Protein AF-A0A1U7NQH5-F1 (afdb_monomer)

Solvent-accessible surface area (backbone atoms only — not comparable to full-atom values): 7167 Å² total; per-residue (Å²): 118,78,81,66,58,60,50,49,54,35,53,52,51,33,54,52,38,54,51,53,28,50,52,29,50,50,56,55,71,69,67,76,78,89,78,48,76,70,53,50,53,52,44,52,51,26,52,48,46,38,56,50,33,49,54,51,40,54,52,26,49,52,49,32,29,49,50,25,26,50,52,11,46,73,68,46,35,68,68,32,42,55,48,20,54,49,49,50,53,48,54,47,49,48,31,23,52,50,18,31,74,74,70,74,40,56,46,83,59,32,44,59,64,75,71,34,63,64,59,55,53,51,51,50,53,51,50,52,53,36,52,54,55,21,74,76,96

pLDDT: mean 87.83, std 8.32, range [48.56, 97.19]

Radius of gyration: 17.85 Å; Cα contacts (8 Å, |Δi|>4): 120; chains: 1; bounding box: 44×30×54 Å

Foldseek 3Di:
DVVLCVLVVLVVVLVVLLVQLLVLVVLLVPDDDDQDPVNVVSVVVSVVSNVVSLVSNLVSLVVSLLSLLVVLLVVLHCVSNVVSVVSSVVSLCCQQVSCCVRPVHRCSNSVSVVVPPVSVVSSVVSSVVSVVSSPVD

Nearest PDB structures (foldseek):
  6x8n-assembly2_B  TM=3.378E-01  e=3.256E+00  synthetic construct
  8tn1-assembly1_B  TM=2.899E-01  e=3.420E+00  synthetic construct
  7jh6-assembly4_D  TM=3.521E-01  e=6.173E+00  synthetic construct

Sequence (137 aa):
MKKKWIVIIPISLYVACLVCINSAFKTLFTMQGEISPEQFEQIQNAQQIMSIGKTVSLFLVLISFSLFGYFGLKEGRMKWLNAGIGTVVIEILVAMLFSKISTGAWLVYAEQFQFSRWFWIILFILWLGFFIGIKRK

Organism: NCBI:txid1862672

Secondary structure (DSSP, 8-state):
-GGGGGGHHHHHHHHHHHHHHHHHHHHHHH--SS--HHHHHHHHHHHHHHHHHHHHHHHHHHHHHHHHHHHHHHHT-HHHHHHHHHHHHHHHHHHHHHHHHHHS-SSTTTHHHHH-HHHHHHHHHHHHHHHHHHHT-

Structure (mmCIF, N/CA/C/O backbone):
data_AF-A0A1U7NQH5-F1
#
_entry.id   AF-A0A1U7NQH5-F1
#
loop_
_atom_site.group_PDB
_atom_site.id
_atom_site.type_symbol
_atom_site.label_atom_id
_atom_site.label_alt_id
_atom_site.label_comp_id
_atom_site.label_asym_id
_atom_site.label_entity_id
_atom_site.label_seq_id
_atom_site.pdbx_PDB_ins_code
_atom_site.Cartn_x
_atom_site.Cartn_y
_atom_site.Cartn_z
_atom_site.occupancy
_atom_site.B_iso_or_equiv
_atom_site.auth_seq_id
_atom_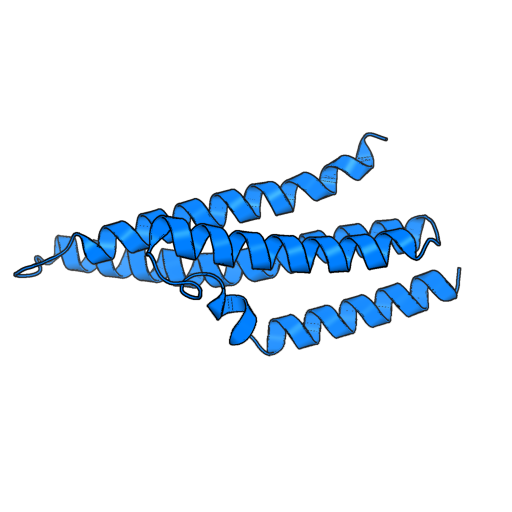site.auth_comp_id
_atom_site.auth_asym_id
_atom_site.auth_atom_id
_atom_site.pdbx_PDB_model_num
ATOM 1 N N . MET A 1 1 ? -14.465 18.604 11.265 1.00 48.56 1 MET A N 1
ATOM 2 C CA . MET A 1 1 ? -14.331 17.901 9.964 1.00 48.56 1 MET A CA 1
ATOM 3 C C . MET A 1 1 ? -12.940 18.023 9.330 1.00 48.56 1 MET A C 1
ATOM 5 O O . MET A 1 1 ? -12.453 17.015 8.843 1.00 48.56 1 MET A O 1
ATOM 9 N N . LYS A 1 2 ? -12.256 19.181 9.392 1.00 56.06 2 LYS A N 1
ATOM 10 C CA . LYS A 1 2 ? -10.951 19.420 8.725 1.00 56.06 2 LYS A CA 1
ATOM 11 C C . LYS A 1 2 ? -9.841 18.387 9.020 1.00 56.06 2 LYS A C 1
ATOM 13 O O . LYS A 1 2 ? -9.144 17.983 8.105 1.00 56.06 2 LYS A O 1
ATOM 18 N N . LYS A 1 3 ? -9.723 17.878 10.257 1.00 65.00 3 LYS A N 1
ATOM 19 C CA . LYS A 1 3 ? -8.653 16.926 10.639 1.00 65.00 3 LYS A CA 1
ATOM 20 C C . LYS A 1 3 ? -8.751 15.539 9.979 1.00 65.00 3 LYS A C 1
ATOM 22 O O . LYS A 1 3 ? -7.748 14.848 9.928 1.00 65.00 3 LYS A O 1
ATOM 27 N N . LYS A 1 4 ? -9.927 15.126 9.486 1.00 68.94 4 LYS A N 1
ATOM 28 C CA . LYS A 1 4 ? -10.132 13.784 8.903 1.00 68.94 4 LYS A CA 1
ATOM 29 C C . LYS A 1 4 ? -9.663 13.675 7.454 1.00 68.94 4 LYS A C 1
ATOM 31 O O . LYS A 1 4 ? -9.382 12.577 7.007 1.00 68.94 4 LYS A O 1
ATOM 36 N N . TRP A 1 5 ? -9.517 14.803 6.759 1.00 77.62 5 TRP A N 1
ATOM 37 C CA . TRP A 1 5 ? -9.001 14.857 5.387 1.00 77.62 5 TRP A CA 1
ATOM 38 C C . TRP A 1 5 ? -7.515 14.496 5.294 1.00 77.62 5 TRP A C 1
ATOM 40 O O . TRP A 1 5 ? -7.025 14.211 4.210 1.00 77.62 5 TRP A O 1
ATOM 50 N N . ILE A 1 6 ? -6.805 14.438 6.427 1.00 84.88 6 ILE A N 1
ATOM 51 C CA . ILE A 1 6 ? -5.392 14.052 6.465 1.00 84.88 6 ILE A CA 1
ATOM 52 C C . ILE A 1 6 ? -5.148 12.636 5.920 1.00 84.88 6 ILE A C 1
ATOM 54 O O . ILE A 1 6 ? -4.066 12.375 5.411 1.00 84.88 6 ILE A O 1
ATOM 58 N N . VAL A 1 7 ? -6.156 11.749 5.957 1.00 81.75 7 VAL A N 1
ATOM 59 C CA . VAL A 1 7 ? -6.063 10.391 5.384 1.00 81.75 7 VAL A CA 1
ATOM 60 C C . VAL A 1 7 ? -5.919 10.389 3.865 1.00 81.75 7 VAL A C 1
ATOM 62 O O . VAL A 1 7 ? -5.444 9.410 3.310 1.00 81.75 7 VAL A O 1
ATOM 65 N N . ILE A 1 8 ? -6.301 11.472 3.184 1.00 86.50 8 ILE 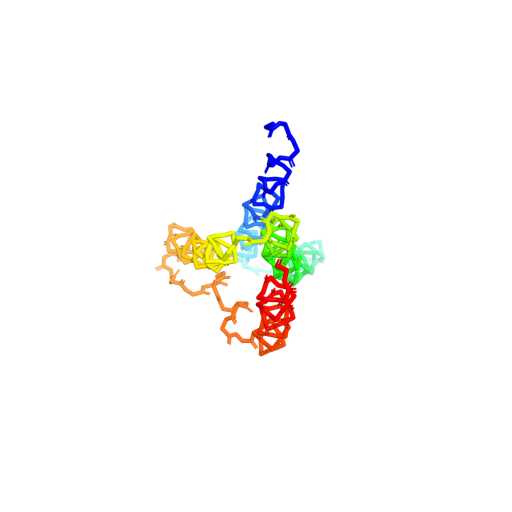A N 1
ATOM 66 C CA . ILE A 1 8 ? -6.194 11.567 1.723 1.00 86.50 8 ILE A CA 1
ATOM 67 C C . ILE A 1 8 ? -4.747 11.800 1.295 1.00 86.50 8 ILE A C 1
ATOM 69 O O . ILE A 1 8 ? -4.362 11.376 0.215 1.00 86.50 8 ILE A O 1
ATOM 73 N N . ILE A 1 9 ? -3.924 12.422 2.141 1.00 89.69 9 ILE A N 1
ATOM 74 C CA . ILE A 1 9 ? -2.523 12.716 1.822 1.00 89.69 9 ILE A CA 1
ATOM 75 C C . ILE A 1 9 ? -1.734 11.439 1.484 1.00 89.69 9 ILE A C 1
ATOM 77 O O . ILE A 1 9 ? -1.174 11.388 0.388 1.00 89.69 9 ILE A O 1
ATOM 81 N N . PRO A 1 10 ? -1.689 10.398 2.342 1.00 90.00 10 PRO A N 1
ATOM 82 C CA . PRO A 1 10 ? -0.961 9.176 2.008 1.00 90.00 10 PRO A CA 1
ATOM 83 C C . PRO A 1 10 ? -1.557 8.442 0.800 1.00 90.00 10 PRO A C 1
ATOM 85 O O . PRO A 1 10 ? -0.791 7.917 0.001 1.00 90.00 10 PRO A O 1
ATOM 88 N N . ILE A 1 11 ? -2.880 8.491 0.597 1.00 88.88 11 ILE A N 1
ATOM 89 C CA . ILE A 1 11 ? -3.544 7.896 -0.577 1.00 88.88 11 ILE A CA 1
ATOM 90 C C . ILE A 1 11 ? -3.110 8.605 -1.872 1.00 88.88 11 ILE A C 1
ATOM 92 O O . ILE A 1 11 ? -2.751 7.961 -2.855 1.00 88.88 11 ILE A O 1
ATOM 96 N N . SER A 1 12 ? -3.090 9.939 -1.889 1.00 89.75 12 SER A N 1
ATOM 97 C CA . SER A 1 12 ? -2.638 10.708 -3.056 1.00 89.75 12 SER A CA 1
ATOM 98 C C . SER A 1 12 ? -1.156 10.476 -3.347 1.00 89.75 12 SER A C 1
ATOM 100 O O . SER A 1 12 ? -0.771 10.309 -4.505 1.00 89.75 12 SER A O 1
ATOM 102 N N . LEU A 1 13 ? -0.323 10.419 -2.302 1.00 93.06 13 LEU A N 1
ATOM 103 C CA . LEU A 1 13 ? 1.094 10.077 -2.436 1.00 93.06 13 LEU A CA 1
ATOM 104 C C . LEU A 1 13 ? 1.283 8.650 -2.958 1.00 93.06 13 LEU A C 1
ATOM 106 O O . LEU A 1 13 ? 2.193 8.410 -3.747 1.00 93.06 13 LEU A O 1
ATOM 110 N N . TYR A 1 14 ? 0.415 7.716 -2.565 1.00 92.94 14 TYR A N 1
ATOM 111 C CA . TYR A 1 14 ? 0.441 6.339 -3.046 1.00 92.94 14 TYR A CA 1
ATOM 112 C C . TYR A 1 14 ? 0.188 6.281 -4.556 1.00 92.94 14 TYR A C 1
ATOM 114 O O . TYR A 1 14 ? 0.965 5.669 -5.290 1.00 92.94 14 TYR A O 1
ATOM 122 N N . VAL A 1 15 ? -0.831 6.995 -5.043 1.00 91.38 15 VAL A N 1
ATOM 123 C CA . VAL A 1 15 ? -1.116 7.091 -6.483 1.00 91.38 15 VAL A CA 1
ATOM 124 C C . VAL A 1 15 ? 0.051 7.738 -7.235 1.00 91.38 15 VAL A C 1
ATOM 126 O O . VAL A 1 15 ? 0.481 7.212 -8.261 1.00 91.38 15 VAL A O 1
ATOM 129 N N . ALA A 1 16 ? 0.614 8.834 -6.718 1.00 92.00 16 ALA A N 1
ATOM 130 C CA . ALA A 1 16 ? 1.785 9.474 -7.321 1.00 92.00 16 ALA A CA 1
ATOM 131 C C . ALA A 1 16 ? 2.993 8.520 -7.384 1.00 92.00 16 ALA A C 1
ATOM 133 O O . ALA A 1 16 ? 3.686 8.457 -8.398 1.00 92.00 16 ALA A O 1
ATOM 134 N N . CYS A 1 17 ? 3.204 7.721 -6.335 1.00 92.62 17 CYS A N 1
ATOM 135 C CA . CYS A 1 17 ? 4.257 6.713 -6.287 1.00 92.62 17 CYS A CA 1
ATOM 136 C C . CYS A 1 17 ? 4.077 5.650 -7.383 1.00 92.62 17 CYS A C 1
ATOM 138 O O . CYS A 1 17 ? 5.034 5.356 -8.100 1.00 92.62 17 CYS A O 1
ATOM 140 N N . LEU A 1 18 ? 2.856 5.140 -7.587 1.00 90.06 18 LEU A N 1
ATOM 141 C CA . LEU A 1 18 ? 2.563 4.199 -8.677 1.00 90.06 18 LEU A CA 1
ATOM 142 C C . LEU A 1 18 ? 2.872 4.792 -10.057 1.00 90.06 18 LEU A C 1
ATOM 144 O O . LEU A 1 18 ? 3.442 4.107 -10.908 1.00 90.06 18 LEU A O 1
ATOM 148 N N . VAL A 1 19 ? 2.544 6.067 -10.277 1.00 90.69 19 VAL A N 1
ATOM 149 C CA . VAL A 1 19 ? 2.853 6.764 -11.535 1.00 90.69 19 VAL A CA 1
ATOM 150 C C . VAL A 1 19 ? 4.366 6.856 -11.755 1.00 90.69 19 VAL A C 1
ATOM 152 O O . VAL A 1 19 ? 4.834 6.557 -12.855 1.00 90.69 19 VAL A O 1
ATOM 155 N N . CYS A 1 20 ? 5.142 7.191 -10.720 1.00 89.88 20 CYS A N 1
ATOM 156 C CA . CYS A 1 20 ? 6.605 7.233 -10.800 1.00 89.88 20 CYS A CA 1
ATOM 157 C C . CYS A 1 20 ? 7.211 5.856 -11.110 1.00 89.88 20 CYS A C 1
ATOM 159 O O . CYS A 1 20 ? 8.071 5.751 -11.985 1.00 89.88 20 CYS A O 1
ATOM 161 N N . ILE A 1 21 ? 6.735 4.796 -10.446 1.00 89.31 21 ILE A N 1
ATOM 162 C CA . ILE A 1 21 ? 7.179 3.415 -10.704 1.00 89.31 21 ILE A CA 1
ATOM 16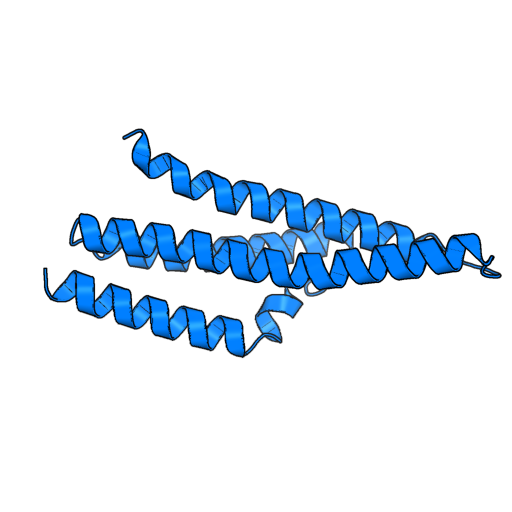3 C C . ILE A 1 21 ? 6.887 3.025 -12.155 1.00 89.31 21 ILE A C 1
ATOM 165 O O . ILE A 1 21 ? 7.741 2.446 -12.821 1.00 89.31 21 ILE A O 1
ATOM 169 N N . ASN A 1 22 ? 5.701 3.357 -12.665 1.00 89.25 22 ASN A N 1
ATOM 170 C CA . ASN A 1 22 ? 5.331 3.068 -14.048 1.00 89.25 22 ASN A CA 1
ATOM 171 C C . ASN A 1 22 ? 6.173 3.848 -15.062 1.00 89.25 22 ASN A C 1
ATOM 173 O O . ASN A 1 22 ? 6.550 3.293 -16.090 1.00 89.25 22 ASN A O 1
ATOM 177 N N . SER A 1 23 ? 6.511 5.105 -14.770 1.00 88.25 23 SER A N 1
ATOM 178 C CA . SER A 1 23 ? 7.429 5.883 -15.608 1.00 88.25 23 SER A CA 1
ATOM 179 C C . SER A 1 23 ? 8.797 5.199 -15.711 1.00 88.25 23 SER A C 1
ATOM 181 O O . SER A 1 23 ? 9.262 4.917 -16.813 1.00 88.25 23 SER A O 1
ATOM 183 N N . ALA A 1 24 ? 9.386 4.819 -14.571 1.00 85.88 24 ALA A N 1
ATOM 184 C CA . ALA A 1 24 ? 10.659 4.097 -14.532 1.00 85.88 24 ALA A CA 1
ATOM 185 C C . ALA A 1 24 ? 10.587 2.738 -15.246 1.00 85.88 24 ALA A C 1
ATOM 187 O O . ALA A 1 24 ? 11.499 2.374 -15.987 1.00 85.88 24 ALA A O 1
ATOM 188 N N . PHE A 1 25 ? 9.479 2.013 -15.075 1.00 84.75 25 PHE A N 1
ATOM 189 C CA . PHE A 1 25 ? 9.229 0.762 -15.782 1.00 84.75 25 PHE A CA 1
ATOM 190 C C . PHE A 1 25 ? 9.241 0.976 -17.300 1.00 84.75 25 PHE A C 1
ATOM 192 O O . PHE A 1 25 ? 9.975 0.289 -18.000 1.00 84.75 25 PHE A O 1
ATOM 199 N N . LYS A 1 26 ? 8.507 1.964 -17.824 1.00 84.94 26 LYS A N 1
ATOM 200 C CA . LYS A 1 26 ? 8.495 2.256 -19.267 1.00 84.94 26 LYS A CA 1
ATOM 201 C C . LYS A 1 26 ? 9.883 2.589 -19.808 1.00 84.94 26 LYS A C 1
ATOM 203 O O . LYS A 1 26 ? 10.236 2.061 -20.858 1.00 84.94 26 LYS A O 1
ATOM 208 N N . THR A 1 27 ? 10.672 3.382 -19.082 1.00 82.19 27 THR A N 1
ATOM 209 C CA . THR A 1 27 ? 12.055 3.714 -19.463 1.00 82.19 27 THR A CA 1
ATOM 210 C C . THR A 1 27 ? 12.906 2.459 -19.673 1.00 82.19 27 THR A C 1
ATOM 212 O O . THR A 1 27 ? 13.606 2.357 -20.679 1.00 82.19 27 THR A O 1
ATOM 215 N N . LEU A 1 28 ? 12.789 1.467 -18.783 1.00 81.00 28 LEU A N 1
ATOM 216 C CA . LEU A 1 28 ? 13.506 0.194 -18.917 1.00 81.00 28 LEU A CA 1
ATOM 217 C C . LEU A 1 28 ? 13.073 -0.600 -20.156 1.00 81.00 28 LEU A C 1
ATOM 219 O O . LEU A 1 28 ? 13.914 -1.198 -20.817 1.00 81.00 28 LEU A O 1
ATOM 223 N N . PHE A 1 29 ? 11.782 -0.595 -20.502 1.00 74.12 29 PHE A N 1
ATOM 224 C CA . PHE A 1 29 ? 11.278 -1.314 -21.682 1.00 74.12 29 PHE A CA 1
ATOM 225 C C . PHE A 1 29 ? 11.624 -0.634 -23.009 1.00 74.12 29 PHE A C 1
ATOM 227 O O . PHE A 1 29 ? 11.706 -1.310 -24.035 1.00 74.12 29 PHE A O 1
ATOM 234 N N . THR A 1 30 ? 11.818 0.687 -23.008 1.00 77.44 30 THR A N 1
ATOM 235 C CA . THR A 1 30 ? 12.200 1.440 -24.213 1.00 77.44 30 THR A CA 1
ATOM 236 C C . THR A 1 30 ? 13.672 1.289 -24.591 1.00 77.44 30 THR A C 1
ATOM 238 O O . THR A 1 30 ? 14.044 1.613 -25.715 1.00 77.44 30 THR A O 1
ATOM 241 N N . MET A 1 31 ? 14.511 0.786 -23.686 1.00 71.81 31 MET A N 1
ATOM 242 C CA . MET A 1 31 ? 15.931 0.551 -23.943 1.00 71.81 31 MET A CA 1
ATOM 243 C C . MET A 1 31 ? 16.119 -0.825 -24.596 1.00 71.81 31 MET A C 1
ATOM 245 O O . MET A 1 31 ? 16.221 -1.841 -23.915 1.00 71.81 31 MET A O 1
ATOM 249 N N . GLN A 1 32 ? 16.134 -0.861 -25.931 1.00 61.09 32 GLN A N 1
ATOM 250 C CA . GLN A 1 32 ? 16.451 -2.049 -26.733 1.00 61.09 32 GLN A CA 1
ATOM 251 C C . GLN A 1 32 ? 17.696 -1.779 -27.592 1.00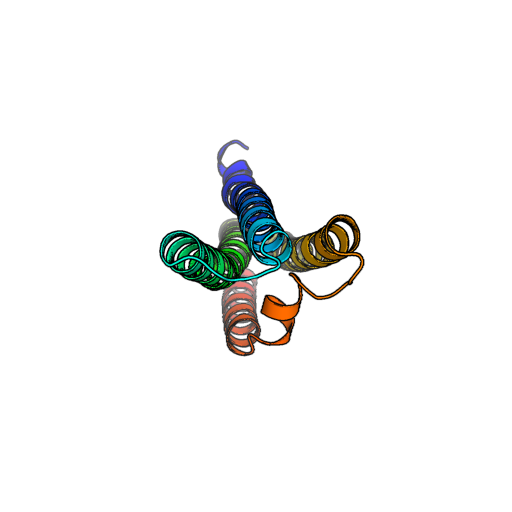 61.09 32 GLN A C 1
ATOM 253 O O . GLN A 1 32 ? 17.777 -0.730 -28.226 1.00 61.09 32 GLN A O 1
ATOM 258 N N . GLY A 1 33 ? 18.642 -2.724 -27.641 1.00 69.12 33 GLY A N 1
ATOM 259 C CA . GLY A 1 33 ? 19.866 -2.626 -28.451 1.00 69.12 33 GLY A CA 1
ATOM 260 C C . GLY A 1 33 ? 21.161 -2.606 -27.632 1.00 69.12 33 GLY A C 1
ATOM 261 O O . GLY A 1 33 ? 21.177 -3.015 -26.472 1.00 69.12 33 GLY A O 1
ATOM 262 N N . GLU A 1 34 ? 22.257 -2.175 -28.259 1.00 66.62 34 GLU A N 1
ATOM 263 C CA . GLU A 1 34 ? 23.577 -2.080 -27.628 1.00 66.62 34 GLU A CA 1
ATOM 264 C C . GLU A 1 34 ? 23.574 -0.960 -26.575 1.00 66.62 34 GLU A C 1
ATOM 266 O O . GLU A 1 34 ? 23.273 0.192 -26.880 1.00 66.62 34 GLU A O 1
ATOM 271 N N . ILE A 1 35 ? 23.842 -1.320 -25.316 1.00 75.62 35 ILE A N 1
ATOM 272 C CA . ILE A 1 35 ? 23.686 -0.424 -24.165 1.00 75.62 35 ILE A CA 1
ATOM 273 C C . ILE A 1 35 ? 24.923 0.468 -24.057 1.00 75.62 35 ILE A C 1
ATOM 275 O O . ILE A 1 35 ? 26.017 -0.017 -23.760 1.00 75.62 35 ILE A O 1
ATOM 279 N N . SER A 1 36 ? 24.752 1.776 -24.251 1.00 79.81 36 SER A N 1
ATOM 280 C CA . SER A 1 36 ? 25.816 2.743 -23.967 1.00 79.81 36 SER A CA 1
ATOM 281 C C . SER A 1 36 ? 26.043 2.891 -22.450 1.00 79.81 36 SER A C 1
ATOM 283 O O . SER A 1 36 ? 25.133 2.630 -21.656 1.00 79.81 36 SER A O 1
ATOM 285 N N . PRO A 1 37 ? 27.223 3.355 -21.998 1.00 77.69 37 PRO A N 1
ATOM 286 C CA . PRO A 1 37 ? 27.482 3.591 -20.574 1.00 77.69 37 PRO A CA 1
ATOM 287 C C . PRO A 1 37 ? 26.463 4.532 -19.905 1.00 77.69 37 PRO A C 1
ATOM 289 O O . PRO A 1 37 ? 26.071 4.311 -18.763 1.00 77.69 37 PRO A O 1
ATOM 292 N N . GLU A 1 38 ? 25.972 5.538 -20.632 1.00 78.50 38 GLU A N 1
ATOM 293 C CA . GLU A 1 38 ? 24.943 6.473 -20.153 1.00 78.50 38 GLU A CA 1
ATOM 294 C C . GLU A 1 38 ? 23.574 5.792 -19.990 1.00 78.50 38 GLU A C 1
ATOM 296 O O . GLU A 1 38 ? 22.856 6.034 -19.018 1.00 78.50 38 GLU A O 1
ATOM 301 N N . GLN A 1 39 ? 23.210 4.887 -20.906 1.00 79.12 39 GLN A N 1
ATOM 302 C CA . GLN A 1 39 ? 21.986 4.089 -20.788 1.00 79.12 39 GLN A CA 1
ATOM 303 C C . GLN A 1 39 ? 22.068 3.105 -19.619 1.00 79.12 39 GLN A C 1
ATOM 305 O O . GLN A 1 39 ? 21.063 2.857 -18.955 1.00 79.12 39 GLN A O 1
ATOM 310 N N . PHE A 1 40 ? 23.258 2.585 -19.315 1.00 82.75 40 PHE A N 1
ATOM 311 C CA . PHE A 1 40 ? 23.464 1.722 -18.154 1.00 82.75 40 PHE A CA 1
ATOM 312 C C . PHE A 1 40 ? 23.178 2.451 -16.831 1.00 82.75 40 PHE A C 1
ATOM 314 O O . PHE A 1 40 ? 22.483 1.909 -15.968 1.00 82.75 40 PHE A O 1
ATOM 321 N N . GLU A 1 41 ? 23.629 3.699 -16.684 1.00 83.69 41 GLU A N 1
ATOM 322 C CA . GLU A 1 41 ? 23.316 4.523 -15.508 1.00 83.69 41 GLU A CA 1
ATOM 323 C C . GLU A 1 41 ? 21.805 4.796 -15.394 1.00 83.69 41 GLU A C 1
ATOM 325 O O . GLU A 1 41 ? 21.214 4.689 -14.315 1.00 83.69 41 GLU A O 1
ATOM 330 N N . GLN A 1 42 ? 21.134 5.070 -16.517 1.00 82.44 42 GLN A N 1
ATOM 331 C CA . GLN A 1 42 ? 19.680 5.255 -16.537 1.00 82.44 42 GLN A CA 1
ATOM 332 C C . GLN A 1 42 ? 18.918 3.979 -16.143 1.00 82.44 42 GLN A C 1
ATOM 334 O O . GLN A 1 42 ? 17.920 4.068 -15.422 1.00 82.44 42 GLN A O 1
ATOM 339 N N . ILE A 1 43 ? 19.397 2.797 -16.549 1.00 84.38 43 ILE A N 1
ATOM 340 C CA . ILE A 1 43 ? 18.841 1.502 -16.126 1.00 84.38 43 ILE A CA 1
ATOM 341 C C . ILE A 1 43 ? 18.962 1.340 -14.612 1.00 84.38 43 ILE A C 1
ATOM 343 O O . ILE A 1 43 ? 17.975 1.000 -13.954 1.00 84.38 43 ILE A O 1
ATOM 347 N N . GLN A 1 44 ? 20.141 1.608 -14.045 1.00 86.31 44 GLN A N 1
ATOM 348 C CA . GLN A 1 44 ? 20.357 1.503 -12.601 1.00 86.31 44 GLN A CA 1
ATOM 349 C C . GLN A 1 44 ? 19.431 2.443 -11.825 1.00 86.31 44 GLN A C 1
ATOM 351 O O . GLN A 1 44 ? 18.769 2.015 -10.877 1.00 86.31 44 GLN A O 1
ATOM 356 N N . ASN A 1 45 ? 19.310 3.695 -12.269 1.00 86.75 45 ASN A N 1
ATOM 357 C CA . ASN A 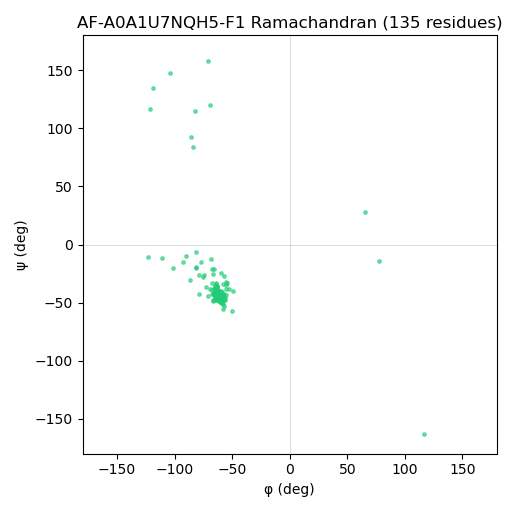1 45 ? 18.410 4.671 -11.659 1.00 86.75 45 ASN A CA 1
ATOM 358 C C . ASN A 1 45 ? 16.941 4.231 -11.747 1.00 86.75 45 ASN A C 1
ATOM 360 O O . ASN A 1 45 ? 16.214 4.284 -10.754 1.00 86.75 45 ASN A O 1
ATOM 364 N N . ALA A 1 46 ? 16.492 3.730 -12.900 1.00 86.62 46 ALA A N 1
ATOM 365 C CA . ALA A 1 46 ? 15.124 3.246 -13.064 1.00 86.62 46 ALA A CA 1
ATOM 366 C C . ALA A 1 46 ? 14.829 2.013 -12.187 1.00 86.62 46 ALA A C 1
ATOM 368 O O . ALA A 1 46 ? 13.772 1.940 -11.554 1.00 86.62 46 ALA A O 1
ATOM 369 N N . GLN A 1 47 ? 15.777 1.077 -12.072 1.00 86.12 47 GLN A N 1
ATOM 370 C CA . GLN A 1 47 ? 15.666 -0.070 -11.165 1.00 86.12 47 GLN A CA 1
ATOM 371 C C . GLN A 1 47 ? 15.602 0.362 -9.694 1.00 86.12 47 GLN A C 1
ATOM 373 O O . GLN A 1 47 ? 14.779 -0.159 -8.932 1.00 86.12 47 GLN A O 1
ATOM 378 N N . GLN A 1 48 ? 16.415 1.342 -9.290 1.00 89.50 48 GLN A N 1
ATOM 379 C CA . GLN A 1 48 ? 16.361 1.914 -7.944 1.00 89.50 48 GLN A CA 1
ATOM 380 C C . GLN A 1 48 ? 15.012 2.583 -7.667 1.00 89.50 48 GLN A C 1
ATOM 382 O O . GLN A 1 48 ? 14.406 2.303 -6.632 1.00 89.50 48 GLN A O 1
ATOM 387 N N . ILE A 1 49 ? 14.494 3.394 -8.597 1.00 88.44 49 ILE A N 1
ATOM 388 C CA . ILE A 1 49 ? 13.173 4.032 -8.473 1.00 88.44 49 ILE A CA 1
ATOM 389 C C . ILE A 1 49 ? 12.079 2.976 -8.303 1.00 88.44 49 ILE A C 1
ATOM 391 O O . ILE A 1 49 ? 11.216 3.123 -7.438 1.00 88.44 49 ILE A O 1
ATOM 395 N N . MET A 1 50 ? 12.120 1.887 -9.076 1.00 87.12 50 MET A N 1
ATOM 396 C CA . MET A 1 50 ? 11.160 0.793 -8.927 1.00 87.12 50 MET A CA 1
ATOM 397 C C . MET A 1 50 ? 11.255 0.118 -7.553 1.00 87.12 50 MET A C 1
ATOM 399 O O . MET A 1 50 ? 10.228 -0.132 -6.926 1.00 87.12 50 MET A O 1
ATOM 403 N N . SER A 1 51 ? 12.464 -0.175 -7.070 1.00 87.69 51 SER A N 1
ATOM 404 C CA . SER A 1 51 ? 12.676 -0.840 -5.777 1.00 87.69 51 SER A CA 1
ATOM 405 C C . SER A 1 51 ? 12.246 0.034 -4.590 1.00 87.69 51 SER A C 1
ATOM 407 O O . SER A 1 51 ? 11.473 -0.391 -3.722 1.00 87.69 51 SER A O 1
ATOM 409 N N . ILE A 1 52 ? 12.683 1.296 -4.586 1.00 90.31 52 ILE A N 1
ATOM 410 C CA . ILE A 1 52 ? 12.322 2.279 -3.559 1.00 90.31 52 ILE A CA 1
ATOM 411 C C . ILE A 1 52 ? 10.825 2.560 -3.618 1.00 90.31 52 ILE A C 1
ATOM 413 O O . ILE A 1 52 ? 10.161 2.524 -2.587 1.00 90.31 52 ILE A O 1
ATOM 417 N N . GLY A 1 53 ? 10.273 2.776 -4.812 1.00 88.50 53 GLY A N 1
ATOM 418 C CA . GLY A 1 53 ? 8.848 3.024 -5.004 1.00 88.50 53 GLY A CA 1
ATOM 419 C C . GLY A 1 53 ? 7.990 1.886 -4.457 1.00 88.50 53 GLY A C 1
ATOM 420 O O . GLY A 1 53 ? 7.030 2.141 -3.727 1.00 88.50 53 GLY A O 1
ATOM 421 N N . LYS A 1 54 ? 8.379 0.627 -4.705 1.00 88.19 54 LYS A N 1
ATOM 422 C CA . LYS A 1 54 ? 7.688 -0.532 -4.123 1.00 88.19 54 LYS A CA 1
ATOM 423 C C . LYS A 1 54 ? 7.650 -0.455 -2.598 1.00 88.19 54 LYS A C 1
ATOM 425 O O . LYS A 1 54 ? 6.587 -0.572 -1.992 1.00 88.19 54 LYS A O 1
ATOM 430 N N . THR A 1 55 ? 8.788 -0.162 -1.981 1.00 90.44 55 THR A N 1
ATOM 431 C CA . THR A 1 55 ? 8.910 -0.029 -0.523 1.00 90.44 55 THR A CA 1
ATOM 432 C C . THR A 1 55 ? 8.083 1.138 0.025 1.00 90.44 55 THR A C 1
ATOM 434 O O . THR A 1 55 ? 7.314 0.970 0.971 1.00 90.44 55 THR A O 1
ATOM 437 N N . VAL A 1 56 ? 8.192 2.317 -0.591 1.00 92.56 56 VAL A N 1
ATOM 438 C CA . VAL A 1 56 ? 7.458 3.530 -0.202 1.00 92.56 56 VAL A CA 1
ATOM 439 C C . VAL A 1 56 ? 5.953 3.307 -0.286 1.00 92.56 56 VAL A C 1
ATOM 441 O O . VAL A 1 56 ? 5.225 3.691 0.626 1.00 92.56 56 VAL A O 1
ATOM 444 N N . SER A 1 57 ? 5.476 2.640 -1.335 1.00 92.81 57 SER A N 1
ATOM 445 C CA . SER A 1 57 ? 4.051 2.372 -1.500 1.00 92.81 57 SER A CA 1
ATOM 446 C C . SER A 1 57 ? 3.487 1.478 -0.384 1.00 92.81 57 SER A C 1
ATOM 448 O O . SER A 1 57 ? 2.411 1.773 0.131 1.00 92.81 57 SER A O 1
ATOM 450 N N . LEU A 1 58 ? 4.235 0.466 0.082 1.00 93.44 58 LEU A N 1
ATOM 451 C CA . LEU A 1 58 ? 3.846 -0.358 1.235 1.00 93.44 58 LEU A CA 1
ATOM 452 C C . LEU A 1 58 ? 3.719 0.486 2.509 1.00 93.44 58 LEU A C 1
ATOM 454 O O . LEU A 1 58 ? 2.747 0.348 3.253 1.00 93.44 58 LEU A O 1
ATOM 458 N N . PHE A 1 59 ? 4.676 1.386 2.750 1.00 94.25 59 PHE A N 1
ATOM 459 C CA . PHE A 1 59 ? 4.621 2.293 3.896 1.00 94.25 59 PHE A CA 1
ATOM 460 C C . PHE A 1 59 ? 3.443 3.259 3.816 1.00 94.25 59 PHE A C 1
ATOM 462 O O . PHE A 1 59 ? 2.780 3.478 4.827 1.00 94.25 59 PHE A O 1
ATOM 469 N N . LEU A 1 60 ? 3.145 3.806 2.638 1.00 94.75 60 LEU A N 1
ATOM 470 C CA . LEU A 1 60 ? 2.010 4.708 2.451 1.00 94.75 60 LEU A CA 1
ATOM 471 C C . LEU A 1 60 ? 0.682 4.017 2.773 1.00 94.75 60 LEU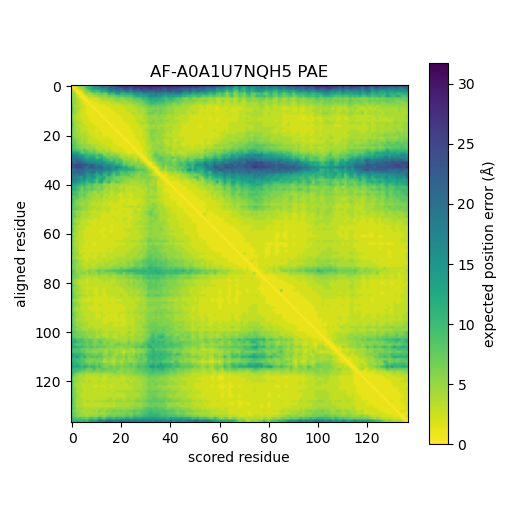 A C 1
ATOM 473 O O . LEU A 1 60 ? -0.116 4.589 3.511 1.00 94.75 60 LEU A O 1
ATOM 477 N N . VAL A 1 61 ? 0.500 2.766 2.344 1.00 94.50 61 VAL A N 1
ATOM 478 C CA . VAL A 1 61 ? -0.676 1.951 2.697 1.00 94.50 61 VAL A CA 1
ATOM 479 C C . VAL A 1 61 ? -0.761 1.707 4.213 1.00 94.50 61 VAL A C 1
ATOM 481 O O . VAL A 1 61 ? -1.823 1.867 4.821 1.00 94.50 61 VAL A O 1
ATOM 484 N N . LEU A 1 62 ? 0.359 1.386 4.875 1.00 95.62 62 LEU A N 1
ATOM 485 C CA . LEU A 1 62 ? 0.390 1.227 6.338 1.00 95.62 62 LEU A CA 1
ATOM 486 C C . LEU A 1 62 ? 0.087 2.539 7.080 1.00 95.62 62 LEU A C 1
ATOM 488 O O . LEU A 1 62 ? -0.590 2.520 8.112 1.00 95.62 62 LEU A O 1
ATOM 492 N N . ILE A 1 63 ? 0.560 3.678 6.569 1.00 95.06 63 ILE A N 1
ATOM 493 C CA . ILE A 1 63 ? 0.280 5.008 7.123 1.00 95.06 63 ILE A CA 1
ATOM 494 C C . ILE A 1 63 ? -1.202 5.346 6.951 1.00 95.06 63 ILE A C 1
ATOM 496 O O . ILE A 1 63 ? -1.838 5.741 7.931 1.00 95.06 63 ILE A O 1
ATOM 500 N N . SER A 1 64 ? -1.767 5.140 5.754 1.00 93.69 64 SER A N 1
ATOM 501 C CA . SER A 1 64 ? -3.204 5.265 5.486 1.00 93.69 64 SER A CA 1
ATOM 502 C C . SER A 1 64 ? -3.993 4.474 6.530 1.00 93.69 64 SER A C 1
ATOM 504 O O . SER A 1 64 ? -4.771 5.057 7.290 1.00 93.69 64 SER A O 1
ATOM 506 N N . PHE A 1 65 ? -3.721 3.171 6.657 1.00 95.88 65 PHE A N 1
ATOM 507 C CA . PHE A 1 65 ? -4.374 2.300 7.636 1.00 95.88 65 PHE A CA 1
ATOM 508 C C . PHE A 1 65 ? -4.231 2.808 9.079 1.00 95.88 65 PHE A C 1
ATOM 510 O O . PHE A 1 65 ? -5.213 2.876 9.823 1.00 95.88 65 PHE A O 1
ATOM 517 N N . SER A 1 66 ? -3.025 3.216 9.471 1.00 95.50 66 SER A N 1
ATOM 518 C CA . SER A 1 66 ? -2.734 3.694 10.826 1.00 95.50 66 SER A CA 1
ATOM 519 C C . SER A 1 66 ? -3.499 4.967 11.177 1.00 95.50 66 SER A C 1
ATOM 521 O O . SER A 1 66 ? -3.955 5.114 12.312 1.00 95.50 66 SER A O 1
ATOM 523 N N . LEU A 1 67 ? -3.706 5.875 10.218 1.00 94.56 67 LEU A N 1
ATOM 524 C CA . LEU A 1 67 ? -4.528 7.068 10.435 1.00 94.56 67 LEU A CA 1
ATOM 525 C C . LEU A 1 67 ? -5.998 6.700 10.673 1.00 94.56 67 LEU A C 1
ATOM 527 O O . LEU A 1 67 ? -6.628 7.249 11.581 1.00 94.56 67 LEU A O 1
ATOM 531 N N . PHE A 1 68 ? -6.540 5.746 9.911 1.00 94.31 68 PHE A N 1
ATOM 532 C CA . PHE A 1 68 ? -7.882 5.208 10.154 1.00 94.31 68 PHE A CA 1
ATOM 533 C C . PHE A 1 68 ? -7.983 4.554 11.541 1.00 94.31 68 PHE A C 1
ATOM 535 O O . PHE A 1 68 ? -8.918 4.848 12.291 1.00 94.31 68 PHE A O 1
ATOM 542 N N . GLY A 1 69 ? -6.992 3.745 11.927 1.00 93.44 69 GLY A N 1
ATOM 543 C CA . GLY A 1 69 ? -6.891 3.149 13.262 1.00 93.44 69 GLY A CA 1
ATOM 544 C C . GLY A 1 69 ? -6.849 4.194 14.382 1.00 93.44 69 GLY A C 1
ATOM 545 O O . GLY A 1 69 ?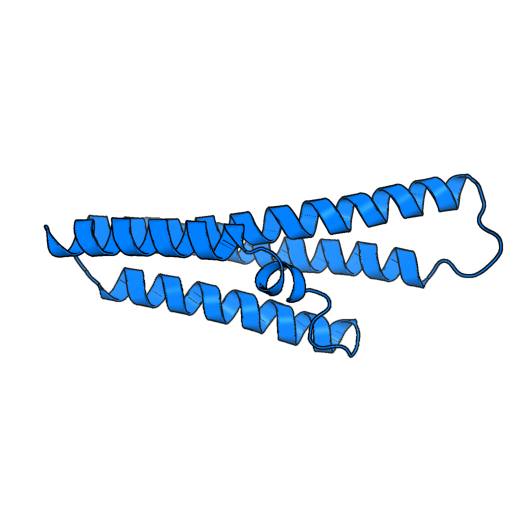 -7.609 4.102 15.349 1.00 93.44 69 GLY A O 1
ATOM 546 N N . TYR A 1 70 ? -6.051 5.252 14.216 1.00 94.06 70 TYR A N 1
ATOM 547 C CA . TYR A 1 70 ? -5.974 6.377 15.150 1.00 94.06 70 TYR A CA 1
ATOM 548 C C . TYR A 1 70 ? -7.319 7.098 15.313 1.00 94.06 70 TYR A C 1
ATOM 550 O O . TYR A 1 70 ? -7.740 7.378 16.439 1.00 94.06 70 TYR A O 1
ATOM 558 N N . PHE A 1 71 ? -8.038 7.376 14.220 1.00 92.19 71 PHE A N 1
ATOM 559 C CA . PHE A 1 71 ? -9.380 7.963 14.314 1.00 92.19 71 PHE A CA 1
ATOM 560 C C . PHE A 1 71 ? -10.381 7.018 14.983 1.00 92.19 71 PHE A C 1
ATOM 562 O O . PHE A 1 71 ? -11.213 7.478 15.769 1.00 92.19 71 PHE A O 1
ATOM 569 N N . GLY A 1 72 ? -10.260 5.712 14.739 1.00 91.69 72 GLY A N 1
ATOM 570 C CA . GLY A 1 72 ? -11.023 4.683 15.439 1.00 91.69 72 GLY A CA 1
ATOM 571 C C . GLY A 1 72 ? -10.802 4.721 16.944 1.00 91.69 72 GLY A C 1
ATOM 572 O O . GLY A 1 72 ? -11.777 4.827 17.687 1.00 91.69 72 GLY A O 1
ATOM 573 N N . LEU A 1 73 ? -9.542 4.730 17.394 1.00 93.31 73 LEU A N 1
ATOM 574 C CA . LEU A 1 73 ? -9.183 4.860 18.812 1.00 93.31 73 LEU A CA 1
ATOM 575 C C . LEU A 1 73 ? -9.687 6.163 19.414 1.00 93.31 73 LEU A C 1
ATOM 577 O O . LEU A 1 73 ? -10.171 6.197 20.545 1.00 93.31 73 LEU A O 1
ATOM 581 N N . LYS A 1 74 ? -9.555 7.268 18.681 1.00 90.88 74 LYS A N 1
ATOM 582 C CA . LYS A 1 74 ? -9.978 8.575 19.173 1.00 90.88 74 LYS A CA 1
ATOM 583 C C . LYS A 1 74 ? -11.484 8.615 19.415 1.00 90.88 74 LYS A C 1
ATOM 585 O O . LYS A 1 74 ? -11.899 9.125 20.452 1.00 90.88 74 LYS A O 1
ATOM 590 N N . GLU A 1 75 ? -12.268 8.068 18.490 1.00 89.75 75 GLU A N 1
ATOM 591 C CA . GLU A 1 75 ? -13.733 8.086 18.541 1.00 89.75 75 GLU A CA 1
ATOM 592 C C . GLU A 1 75 ? -14.361 6.885 19.262 1.00 89.75 75 GLU A C 1
ATOM 594 O O . GLU A 1 75 ? -15.568 6.913 19.479 1.00 89.75 75 GLU A O 1
ATOM 599 N N . GLY A 1 76 ? -13.596 5.840 19.600 1.00 89.31 76 GLY A N 1
ATOM 600 C CA . GLY A 1 76 ? -14.133 4.596 20.172 1.00 89.31 76 GLY A CA 1
ATOM 601 C C . GLY A 1 76 ? -15.034 3.831 19.195 1.00 89.31 76 GLY A C 1
ATOM 602 O O . GLY A 1 76 ? -15.976 3.156 19.594 1.00 89.31 76 GLY A O 1
ATOM 603 N N . ARG A 1 77 ? -14.815 3.980 17.880 1.00 90.56 77 ARG A N 1
ATOM 604 C CA . ARG A 1 77 ? -15.725 3.448 16.850 1.00 90.56 77 ARG A CA 1
ATOM 605 C C . ARG A 1 77 ? -15.024 2.486 15.904 1.00 90.56 77 ARG A C 1
ATOM 607 O O . ARG A 1 77 ? -14.212 2.895 15.076 1.00 90.56 77 ARG A O 1
ATOM 614 N N . MET A 1 78 ? -15.478 1.235 15.925 1.00 92.38 78 MET A N 1
ATOM 615 C CA . MET A 1 78 ? -15.017 0.149 15.048 1.00 92.38 78 MET A CA 1
ATOM 616 C C . MET A 1 78 ? -15.149 0.444 13.549 1.00 92.38 78 MET A C 1
ATOM 618 O O . MET A 1 78 ? -14.351 -0.045 12.753 1.00 92.38 78 MET A O 1
ATOM 622 N N . LYS A 1 79 ? -16.106 1.293 13.152 1.00 93.25 79 LYS A N 1
ATOM 623 C CA . LYS A 1 79 ? -16.315 1.665 11.744 1.00 93.25 79 LYS A CA 1
ATOM 624 C C . LYS A 1 79 ? -15.061 2.234 11.069 1.00 93.25 79 LYS A C 1
ATOM 626 O O . LYS A 1 79 ? -14.872 2.016 9.881 1.00 93.25 79 LYS A O 1
ATOM 631 N N . TRP A 1 80 ? -14.207 2.940 11.815 1.00 92.94 80 TRP A N 1
ATOM 632 C CA . TRP A 1 80 ? -12.969 3.507 11.273 1.00 92.94 80 TRP A CA 1
ATOM 633 C C . TRP A 1 80 ? -11.913 2.441 11.012 1.00 92.94 80 TRP A C 1
ATOM 635 O O . TRP A 1 80 ? -11.227 2.522 10.003 1.00 92.94 80 TRP A O 1
ATOM 645 N N . LEU A 1 81 ? -11.823 1.420 11.868 1.00 93.75 81 LEU A N 1
ATOM 646 C CA . LEU A 1 81 ? -10.908 0.302 11.653 1.00 93.75 81 LEU A CA 1
ATOM 647 C C . LEU A 1 81 ? -11.321 -0.513 10.419 1.00 93.75 81 LEU A C 1
ATOM 649 O O . LEU A 1 81 ? -10.481 -0.826 9.580 1.00 93.75 81 LEU A O 1
ATOM 653 N N . ASN A 1 82 ? -12.625 -0.770 10.265 1.00 94.56 82 ASN A N 1
ATOM 654 C CA . ASN A 1 82 ? -13.169 -1.435 9.078 1.00 94.56 82 ASN A CA 1
ATOM 655 C C . ASN A 1 82 ? -12.949 -0.596 7.810 1.00 94.56 82 ASN A C 1
ATOM 657 O O . ASN A 1 82 ? -12.574 -1.143 6.778 1.00 94.56 82 ASN A O 1
ATOM 661 N N . ALA A 1 83 ? -13.125 0.727 7.894 1.00 93.75 83 ALA A N 1
ATOM 662 C CA . ALA A 1 83 ? -12.807 1.632 6.793 1.00 93.75 83 ALA A CA 1
ATOM 663 C C . ALA A 1 83 ? -11.311 1.598 6.440 1.00 93.75 83 ALA A C 1
ATOM 665 O O . ALA A 1 83 ? -10.980 1.583 5.263 1.00 93.75 83 ALA A O 1
ATOM 666 N N . GLY A 1 84 ? -10.419 1.508 7.432 1.00 93.94 84 GLY A N 1
ATOM 667 C CA . GLY A 1 84 ? -8.982 1.338 7.209 1.00 93.94 84 GLY A CA 1
ATOM 668 C C . GLY A 1 84 ? -8.655 0.069 6.422 1.00 93.94 84 GLY A C 1
ATOM 669 O O . GLY A 1 84 ? -7.926 0.144 5.439 1.00 93.94 84 GLY A O 1
ATOM 670 N N . ILE A 1 85 ? -9.229 -1.079 6.803 1.00 95.62 85 ILE A N 1
ATOM 671 C CA . ILE A 1 85 ? -9.073 -2.331 6.039 1.00 95.62 85 ILE A CA 1
ATOM 672 C C . ILE A 1 85 ? -9.636 -2.182 4.621 1.00 95.62 85 ILE A C 1
ATOM 674 O O . ILE A 1 85 ? -8.989 -2.589 3.661 1.00 95.62 85 ILE A O 1
ATOM 678 N N . GLY A 1 86 ? -10.807 -1.554 4.478 1.00 95.38 86 GLY A N 1
ATOM 679 C CA . GLY A 1 86 ? -11.396 -1.260 3.171 1.00 95.38 86 GLY A CA 1
ATOM 680 C C . GLY A 1 86 ? -10.469 -0.428 2.281 1.00 95.38 86 GLY A C 1
ATOM 681 O O . GLY A 1 86 ? -10.298 -0.757 1.112 1.00 95.38 86 GLY A O 1
ATOM 682 N N . THR A 1 87 ? -9.815 0.594 2.837 1.00 94.12 87 THR A N 1
ATOM 683 C CA . THR A 1 87 ? -8.832 1.418 2.116 1.00 94.12 87 THR A CA 1
ATOM 684 C C . THR A 1 87 ? -7.647 0.588 1.630 1.00 94.12 87 THR A C 1
ATOM 686 O O . THR A 1 87 ? -7.304 0.694 0.460 1.00 94.12 87 THR A O 1
ATOM 689 N N . VAL A 1 88 ? -7.085 -0.292 2.468 1.00 95.00 88 VAL A N 1
ATOM 690 C CA . VAL A 1 88 ? -5.973 -1.177 2.063 1.00 95.00 88 VAL A CA 1
ATOM 691 C C . VAL A 1 88 ? -6.378 -2.063 0.882 1.00 95.00 88 VAL A C 1
ATOM 693 O O . VAL A 1 88 ? -5.631 -2.193 -0.085 1.00 95.00 88 VAL A O 1
ATOM 696 N N . VAL A 1 89 ? -7.581 -2.646 0.928 1.00 94.88 89 VAL A N 1
ATOM 697 C CA . VAL A 1 89 ? -8.109 -3.459 -0.179 1.00 94.88 89 VAL A CA 1
ATOM 698 C C . VAL A 1 89 ? -8.254 -2.619 -1.449 1.00 94.88 89 VAL A C 1
ATOM 700 O O . VAL A 1 89 ? -7.841 -3.060 -2.519 1.00 94.88 89 VAL A O 1
ATOM 703 N N . ILE A 1 90 ? -8.798 -1.404 -1.342 1.00 94.19 90 ILE A N 1
ATOM 704 C CA . ILE A 1 90 ? -8.941 -0.491 -2.482 1.00 94.19 90 ILE A CA 1
ATOM 705 C C . ILE A 1 90 ? -7.572 -0.121 -3.060 1.00 94.19 90 ILE A C 1
ATOM 707 O O . ILE A 1 90 ? -7.411 -0.193 -4.272 1.00 94.19 90 ILE A O 1
ATOM 711 N N . GLU A 1 91 ? -6.582 0.227 -2.237 1.00 92.94 91 GLU A N 1
ATOM 712 C CA . GLU A 1 91 ? -5.226 0.565 -2.690 1.00 92.94 91 GLU A CA 1
ATOM 713 C C . GLU A 1 91 ? -4.598 -0.607 -3.467 1.00 92.94 91 GLU A C 1
ATOM 715 O O . GLU A 1 91 ? -4.082 -0.407 -4.566 1.00 92.94 91 GLU A O 1
ATOM 720 N N . ILE A 1 92 ? -4.745 -1.845 -2.982 1.00 93.25 92 ILE A N 1
ATOM 721 C CA . ILE A 1 92 ? -4.285 -3.049 -3.697 1.00 93.25 92 ILE A CA 1
ATOM 722 C C . ILE A 1 92 ? -5.016 -3.219 -5.037 1.00 93.25 92 ILE A C 1
ATOM 724 O O . ILE A 1 92 ? -4.373 -3.463 -6.060 1.00 93.25 92 ILE A O 1
ATOM 728 N N . LEU A 1 93 ? -6.343 -3.061 -5.062 1.00 92.50 93 LEU A N 1
ATOM 729 C CA . LEU A 1 93 ? -7.132 -3.148 -6.295 1.00 92.50 93 LEU A CA 1
ATOM 730 C C . LEU A 1 93 ? -6.750 -2.055 -7.299 1.00 92.50 93 LEU A C 1
ATOM 732 O O . LEU A 1 93 ? -6.662 -2.333 -8.494 1.00 92.50 93 LEU A O 1
ATOM 736 N N . VAL A 1 94 ? -6.470 -0.834 -6.834 1.00 91.56 94 VAL A N 1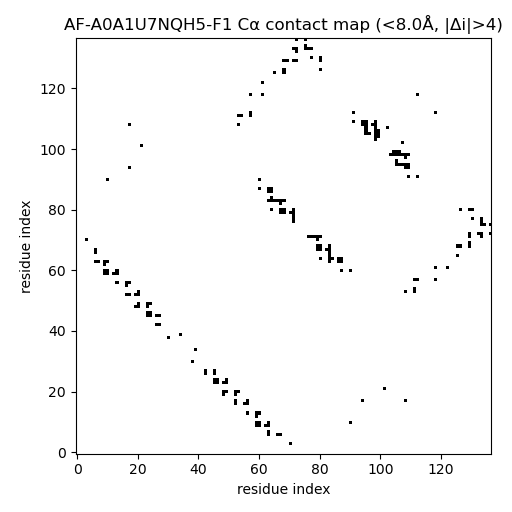
ATOM 737 C CA . VAL A 1 94 ? -5.945 0.248 -7.677 1.00 91.56 94 VAL A CA 1
ATOM 738 C C . VAL A 1 94 ? -4.595 -0.150 -8.264 1.00 91.56 94 VAL A C 1
ATOM 740 O O . VAL A 1 94 ? -4.406 0.018 -9.465 1.00 91.56 94 VAL A O 1
ATOM 743 N N . ALA A 1 95 ? -3.690 -0.743 -7.481 1.00 90.50 95 ALA A N 1
ATOM 744 C CA . ALA A 1 95 ? -2.415 -1.258 -7.989 1.00 90.50 95 ALA A CA 1
ATOM 745 C C . ALA A 1 95 ? -2.617 -2.301 -9.100 1.00 90.50 95 ALA A C 1
ATOM 747 O O . ALA A 1 95 ? -1.956 -2.239 -10.138 1.00 90.50 95 ALA A O 1
ATOM 748 N N . MET A 1 96 ? -3.548 -3.240 -8.899 1.00 91.56 96 MET A N 1
ATOM 749 C CA . MET A 1 96 ? -3.872 -4.289 -9.873 1.00 91.56 96 MET A CA 1
ATOM 750 C C . MET A 1 96 ? -4.468 -3.713 -11.161 1.00 91.56 96 MET A C 1
ATOM 752 O O . MET A 1 96 ? -4.030 -4.060 -12.259 1.00 91.56 96 MET A O 1
ATOM 756 N N . LEU A 1 97 ? -5.445 -2.809 -11.045 1.00 91.00 97 LEU A N 1
ATOM 757 C CA . LEU A 1 97 ? -6.069 -2.143 -12.191 1.00 91.00 97 LEU A CA 1
ATOM 758 C C . LEU A 1 97 ? -5.054 -1.282 -12.945 1.00 91.00 97 LEU A C 1
ATOM 760 O O . LEU A 1 97 ? -4.965 -1.357 -14.168 1.00 91.00 97 LEU A O 1
ATOM 764 N N . PHE A 1 98 ? -4.242 -0.512 -12.223 1.00 89.06 98 PHE A N 1
ATOM 765 C CA . PHE A 1 98 ? -3.205 0.329 -12.808 1.00 89.06 98 PHE A CA 1
ATOM 766 C C . PHE A 1 98 ? -2.127 -0.499 -13.518 1.00 89.06 98 PHE A C 1
ATOM 768 O O . PHE A 1 98 ? -1.697 -0.141 -14.618 1.00 89.06 98 PHE A O 1
ATOM 775 N N . SER A 1 99 ? -1.751 -1.644 -12.937 1.00 88.25 99 SER A N 1
ATOM 776 C CA . SER A 1 99 ? -0.877 -2.639 -13.567 1.00 88.25 99 SER A CA 1
ATOM 777 C C . SER A 1 99 ? -1.488 -3.153 -14.866 1.00 88.25 99 SER A C 1
ATOM 779 O O . SER A 1 99 ? -0.827 -3.124 -15.907 1.00 88.25 99 SER A O 1
ATOM 781 N N . LYS A 1 100 ? -2.766 -3.555 -14.835 1.00 89.88 100 LYS A N 1
ATOM 782 C CA . LYS A 1 100 ? -3.469 -4.084 -16.006 1.00 89.88 100 LYS A CA 1
ATOM 783 C C . LYS A 1 100 ? -3.539 -3.066 -17.141 1.00 89.88 100 LYS A C 1
ATOM 785 O O . LYS A 1 100 ? -3.286 -3.433 -18.284 1.00 89.88 100 LYS A O 1
ATOM 790 N N . ILE A 1 101 ? -3.841 -1.808 -16.822 1.00 88.25 101 ILE A N 1
ATOM 791 C CA . ILE A 1 101 ? -3.934 -0.710 -17.794 1.00 88.25 101 ILE A CA 1
ATOM 792 C C . ILE A 1 101 ? -2.560 -0.381 -18.391 1.00 88.25 101 ILE A C 1
ATOM 794 O O . ILE A 1 101 ? -2.452 -0.169 -19.594 1.00 88.25 101 ILE A O 1
ATOM 798 N N . SER A 1 102 ? -1.511 -0.337 -17.567 1.00 86.06 102 SER A N 1
ATOM 799 C CA . SER A 1 102 ? -0.203 0.173 -18.001 1.00 86.06 102 SER A CA 1
ATOM 800 C C . SER A 1 102 ? 0.688 -0.879 -18.658 1.00 86.06 102 SER A C 1
ATOM 802 O O . SER A 1 102 ? 1.503 -0.536 -19.509 1.00 86.06 102 SER A O 1
ATOM 804 N N . THR A 1 103 ? 0.555 -2.143 -18.254 1.00 81.88 103 THR A N 1
ATOM 805 C CA . THR A 1 103 ? 1.471 -3.229 -18.651 1.00 81.88 103 THR A CA 1
ATOM 806 C C . THR A 1 103 ? 0.765 -4.403 -19.329 1.00 81.88 103 THR A C 1
ATOM 808 O O . THR A 1 103 ? 1.420 -5.306 -19.836 1.00 81.88 103 THR A O 1
ATOM 811 N N . GLY A 1 104 ? -0.573 -4.448 -19.305 1.00 84.44 104 GLY A N 1
ATOM 812 C CA . GLY A 1 104 ? -1.358 -5.598 -19.766 1.00 84.44 104 GLY A CA 1
ATOM 813 C C . GLY A 1 104 ? -1.400 -6.778 -18.782 1.00 84.44 104 GLY A C 1
ATOM 814 O O . GLY A 1 104 ? -2.282 -7.637 -18.907 1.00 84.44 104 GLY A O 1
ATOM 815 N N . ALA A 1 105 ? -0.529 -6.796 -17.768 1.00 86.50 105 ALA A N 1
ATOM 816 C CA . ALA A 1 105 ? -0.448 -7.820 -16.729 1.00 86.50 105 ALA A CA 1
ATOM 817 C C . ALA A 1 105 ? -1.050 -7.340 -15.397 1.00 86.50 105 ALA A C 1
ATOM 819 O O . ALA A 1 105 ? -0.989 -6.164 -15.046 1.00 86.50 105 ALA A O 1
ATOM 820 N N . TRP A 1 106 ? -1.638 -8.260 -14.630 1.00 80.44 106 TRP A N 1
ATOM 821 C CA . TRP A 1 106 ? -2.388 -7.924 -13.411 1.00 80.44 106 TRP A CA 1
ATOM 822 C C . TRP A 1 106 ? -1.520 -7.637 -12.185 1.00 80.44 106 TRP A C 1
ATOM 824 O O . TRP A 1 106 ? -1.963 -6.936 -11.279 1.00 80.44 106 TRP A O 1
ATOM 834 N N . LEU A 1 107 ? -0.312 -8.201 -12.131 1.00 82.81 107 LEU A N 1
ATOM 835 C CA . LEU A 1 107 ? 0.424 -8.325 -10.876 1.00 82.81 107 LEU A CA 1
ATOM 836 C C . LEU A 1 107 ? 1.676 -7.444 -10.778 1.00 82.81 107 LEU A C 1
ATOM 838 O O . LEU A 1 107 ? 2.137 -7.225 -9.669 1.00 82.81 107 LEU A O 1
ATOM 842 N N . VAL A 1 108 ? 2.161 -6.823 -11.857 1.00 80.75 108 VAL A N 1
ATOM 843 C CA . VAL A 1 108 ? 3.456 -6.100 -11.894 1.00 80.75 108 VAL A CA 1
ATOM 844 C C . VAL A 1 108 ? 3.645 -5.109 -10.732 1.00 80.75 108 VAL A C 1
ATOM 846 O O . VAL A 1 108 ? 4.731 -5.025 -10.154 1.00 80.75 108 VAL A O 1
ATOM 849 N N . TYR A 1 109 ? 2.589 -4.381 -10.351 1.00 80.56 109 TYR A N 1
ATOM 850 C CA . TYR A 1 109 ? 2.619 -3.467 -9.197 1.00 80.56 109 TYR A CA 1
ATOM 851 C C . TYR A 1 109 ? 1.965 -4.033 -7.932 1.00 80.56 109 TYR A C 1
ATOM 853 O O . TYR A 1 109 ? 2.262 -3.569 -6.836 1.00 80.56 109 TYR A O 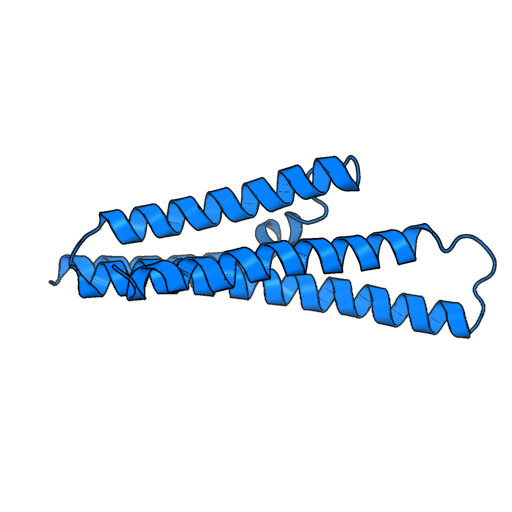1
ATOM 861 N N . ALA A 1 110 ? 1.105 -5.047 -8.045 1.00 80.19 110 ALA A N 1
ATOM 862 C CA . ALA A 1 110 ? 0.453 -5.680 -6.896 1.00 80.19 110 ALA A CA 1
ATOM 863 C C . ALA A 1 110 ? 1.346 -6.725 -6.194 1.00 80.19 110 ALA A C 1
ATOM 865 O O . ALA A 1 110 ? 1.154 -7.023 -5.014 1.00 80.19 110 ALA A O 1
ATOM 866 N N . GLU A 1 111 ? 2.366 -7.235 -6.886 1.00 81.94 111 GLU A N 1
ATOM 867 C CA . GLU A 1 111 ? 3.345 -8.210 -6.390 1.00 81.94 111 GLU A CA 1
ATOM 868 C C . GLU A 1 111 ? 4.046 -7.761 -5.113 1.00 81.94 111 GLU A C 1
ATOM 870 O O . GLU A 1 111 ? 4.341 -8.580 -4.246 1.00 81.94 111 GLU A O 1
ATOM 875 N N . GLN A 1 112 ? 4.276 -6.458 -4.955 1.00 80.44 112 GLN A N 1
ATOM 876 C CA . GLN A 1 112 ? 4.871 -5.909 -3.738 1.00 80.44 112 GLN A CA 1
ATOM 877 C C . GLN A 1 112 ? 4.054 -6.254 -2.484 1.00 80.44 112 GLN A C 1
ATOM 879 O O . GLN A 1 112 ? 4.631 -6.491 -1.426 1.00 80.44 112 GLN A O 1
ATOM 884 N N . PHE A 1 113 ? 2.725 -6.334 -2.603 1.00 82.56 113 PHE A N 1
ATOM 885 C CA . PHE A 1 113 ? 1.849 -6.741 -1.510 1.00 82.56 113 PHE A CA 1
ATOM 886 C C . PHE A 1 113 ? 1.867 -8.258 -1.349 1.00 82.56 113 PHE A C 1
ATOM 888 O O . PHE A 1 113 ? 1.976 -8.747 -0.233 1.00 82.56 113 PHE A O 1
ATOM 895 N N . GLN A 1 114 ? 1.820 -9.019 -2.444 1.00 79.75 114 GLN A N 1
ATOM 896 C CA . GLN A 1 114 ? 1.822 -10.484 -2.389 1.00 79.75 114 GLN A CA 1
ATOM 897 C C . GLN A 1 114 ? 3.110 -11.053 -1.772 1.00 79.75 114 GLN A C 1
ATOM 899 O O . GLN A 1 114 ? 3.055 -11.980 -0.965 1.00 79.75 114 GLN A O 1
ATOM 904 N N . PHE A 1 115 ? 4.268 -10.497 -2.129 1.00 80.75 115 PHE A N 1
ATOM 905 C CA . PHE A 1 115 ? 5.567 -11.029 -1.714 1.00 80.75 115 PHE A CA 1
ATOM 906 C C . PHE A 1 115 ? 6.115 -10.405 -0.428 1.00 80.75 115 PHE A C 1
ATOM 908 O O . PHE A 1 115 ? 7.000 -10.987 0.203 1.00 80.75 115 PHE A O 1
ATOM 915 N N . SER A 1 116 ? 5.575 -9.271 0.026 1.00 86.69 116 SER A N 1
ATOM 916 C CA . SER A 1 116 ? 5.982 -8.673 1.299 1.00 86.69 116 SER A CA 1
ATOM 917 C C . SER A 1 116 ? 5.231 -9.299 2.474 1.00 86.69 116 SER A C 1
ATOM 919 O O . SER A 1 116 ? 4.239 -8.773 2.974 1.00 86.69 116 SER A O 1
ATOM 921 N N . ARG A 1 117 ? 5.730 -10.439 2.969 1.00 88.94 117 ARG A N 1
ATOM 922 C CA . ARG A 1 117 ? 5.185 -11.097 4.177 1.00 88.94 117 ARG A CA 1
ATOM 923 C C . ARG A 1 117 ? 5.155 -10.153 5.384 1.00 88.94 117 ARG A C 1
ATOM 925 O O . ARG A 1 117 ? 4.196 -10.153 6.150 1.00 88.94 117 ARG A O 1
ATOM 932 N N . TRP A 1 118 ? 6.186 -9.321 5.521 1.00 90.75 118 TRP A N 1
ATOM 933 C CA . TRP A 1 118 ? 6.312 -8.352 6.608 1.00 90.75 118 TRP A CA 1
ATOM 934 C C . TRP A 1 118 ? 5.213 -7.294 6.598 1.00 90.75 118 TRP A C 1
ATOM 936 O O . TRP A 1 118 ? 4.732 -6.929 7.667 1.00 90.75 118 TRP A O 1
ATOM 946 N N . PHE A 1 119 ? 4.767 -6.852 5.419 1.00 93.38 119 PHE A N 1
ATOM 947 C CA . PHE A 1 119 ? 3.652 -5.914 5.310 1.00 93.38 119 PHE A CA 1
ATOM 948 C C . PHE A 1 119 ? 2.392 -6.467 5.990 1.00 93.38 119 PHE A C 1
ATOM 950 O O . PHE A 1 119 ? 1.799 -5.787 6.826 1.00 93.38 119 PHE A O 1
ATOM 957 N N . TRP A 1 120 ? 2.031 -7.721 5.710 1.00 94.38 120 TRP A N 1
ATOM 958 C CA . TRP A 1 120 ? 0.845 -8.354 6.296 1.00 94.38 120 TRP A CA 1
ATOM 959 C C . TRP A 1 120 ? 0.973 -8.586 7.798 1.00 94.38 120 TRP A C 1
ATOM 961 O O . TRP A 1 120 ? 0.014 -8.361 8.534 1.00 94.38 120 TRP A O 1
ATOM 971 N N . ILE A 1 121 ? 2.159 -8.991 8.264 1.00 95.06 121 ILE A N 1
ATOM 972 C CA . ILE A 1 121 ? 2.434 -9.165 9.697 1.00 95.06 121 ILE A CA 1
ATOM 973 C C . ILE A 1 121 ? 2.261 -7.829 10.429 1.00 95.06 121 ILE A C 1
ATOM 975 O O . ILE A 1 121 ? 1.556 -7.763 11.435 1.00 95.06 121 ILE A O 1
ATOM 979 N N . ILE A 1 122 ? 2.853 -6.751 9.907 1.00 95.69 122 ILE A N 1
ATOM 980 C CA . ILE A 1 122 ? 2.748 -5.413 10.501 1.00 95.69 122 ILE A CA 1
ATOM 981 C C . ILE A 1 122 ? 1.298 -4.923 10.473 1.00 95.69 122 ILE A C 1
ATOM 983 O O . ILE A 1 122 ? 0.797 -4.444 11.491 1.00 95.69 122 ILE A O 1
ATOM 987 N N . LEU A 1 123 ? 0.601 -5.080 9.344 1.00 96.38 123 LEU A N 1
ATOM 988 C CA . LEU A 1 123 ? -0.805 -4.702 9.211 1.00 96.38 123 LEU A CA 1
ATOM 989 C C . LEU A 1 123 ? -1.681 -5.428 10.242 1.00 96.38 123 LEU A C 1
ATOM 991 O O . LEU A 1 123 ? -2.525 -4.799 10.880 1.00 96.38 123 LEU A O 1
ATOM 995 N N . PHE A 1 124 ? -1.454 -6.727 10.446 1.00 96.44 124 PHE A N 1
ATOM 996 C CA . PHE A 1 124 ? -2.180 -7.522 11.432 1.00 96.44 124 PHE A CA 1
ATOM 997 C C . PHE A 1 124 ? -1.907 -7.060 12.869 1.00 96.44 124 PHE A C 1
ATOM 999 O O . PHE A 1 124 ? -2.850 -6.879 13.640 1.00 96.44 124 PHE A O 1
ATOM 1006 N N . ILE A 1 125 ? -0.641 -6.807 13.222 1.00 97.00 125 ILE A N 1
ATOM 1007 C CA . ILE A 1 125 ? -0.261 -6.290 14.548 1.00 97.00 125 ILE A CA 1
ATOM 1008 C C . ILE A 1 125 ? -0.931 -4.937 14.810 1.00 97.00 125 ILE A C 1
ATOM 1010 O O . ILE A 1 125 ? -1.525 -4.736 15.872 1.00 97.00 125 ILE A O 1
ATOM 1014 N N . LEU A 1 126 ? -0.883 -4.023 13.836 1.00 96.50 126 LEU A N 1
ATOM 1015 C CA . LEU A 1 126 ? -1.542 -2.721 13.932 1.00 96.50 126 LEU A CA 1
ATOM 1016 C C . LEU A 1 126 ? -3.054 -2.882 14.092 1.00 96.50 126 LEU A C 1
ATOM 1018 O O . LEU A 1 126 ? -3.646 -2.268 14.979 1.00 96.50 126 LEU A O 1
ATOM 1022 N N . TRP A 1 127 ? -3.683 -3.729 13.274 1.00 97.19 127 TRP A N 1
ATOM 1023 C CA . TRP A 1 127 ? -5.118 -3.988 13.354 1.00 97.19 127 TRP A CA 1
ATOM 1024 C C . TRP A 1 127 ? -5.524 -4.514 14.730 1.00 97.19 127 TRP A C 1
ATOM 1026 O O . TRP A 1 127 ? -6.463 -3.982 15.322 1.00 97.19 127 TRP A O 1
ATOM 1036 N N . LEU A 1 128 ? -4.796 -5.492 15.272 1.00 96.94 128 LEU A N 1
ATOM 1037 C CA . LEU A 1 128 ? -5.072 -6.076 16.584 1.00 96.94 128 LEU A CA 1
ATOM 1038 C C . LEU A 1 128 ? -4.884 -5.048 17.709 1.00 96.94 128 LEU A C 1
ATOM 1040 O O . LEU A 1 128 ? -5.736 -4.929 18.592 1.00 96.94 128 LEU A O 1
ATOM 1044 N N . GLY A 1 129 ? -3.812 -4.253 17.644 1.00 96.38 129 GLY A N 1
ATOM 1045 C CA . GLY A 1 129 ? -3.557 -3.164 18.586 1.00 96.38 129 GLY A CA 1
ATOM 1046 C C . GLY A 1 129 ? -4.682 -2.126 18.592 1.00 96.38 129 GLY A C 1
ATOM 1047 O O . GLY A 1 129 ? -5.210 -1.781 19.654 1.00 96.38 129 GLY A O 1
ATOM 1048 N N . PHE A 1 130 ? -5.115 -1.676 17.411 1.00 96.56 130 PHE A N 1
ATOM 1049 C CA . PHE A 1 130 ? -6.239 -0.748 17.283 1.00 96.56 130 PHE A CA 1
ATOM 1050 C C . PHE A 1 130 ? -7.563 -1.380 17.719 1.00 96.56 130 PHE A C 1
ATOM 1052 O O . PHE A 1 130 ? -8.332 -0.732 18.424 1.00 96.56 130 PHE A O 1
ATOM 1059 N N . PHE A 1 131 ? -7.828 -2.636 17.361 1.00 96.31 131 PHE A N 1
ATOM 1060 C CA . PHE A 1 131 ? -9.037 -3.360 17.752 1.00 96.31 131 PHE A CA 1
ATOM 1061 C C . PHE A 1 131 ? -9.199 -3.409 19.273 1.00 96.31 131 PHE A C 1
ATOM 1063 O O . PHE A 1 131 ? -10.232 -2.992 19.804 1.00 96.31 131 PHE A O 1
ATOM 1070 N N . ILE A 1 132 ? -8.161 -3.868 19.979 1.00 96.25 132 ILE A N 1
ATOM 1071 C CA . ILE A 1 132 ? -8.161 -3.964 21.443 1.00 96.25 132 ILE A CA 1
ATOM 1072 C C . ILE A 1 132 ? -8.314 -2.572 22.059 1.00 96.25 132 ILE A C 1
ATOM 1074 O O . ILE A 1 132 ? -9.130 -2.387 22.962 1.00 96.25 132 ILE A O 1
ATOM 1078 N N . GLY A 1 133 ? -7.567 -1.582 21.565 1.00 94.31 133 GLY A N 1
ATOM 1079 C CA . GLY A 1 133 ? -7.634 -0.221 22.091 1.00 94.31 133 GLY A CA 1
ATOM 1080 C C . GLY A 1 133 ? -8.997 0.449 21.881 1.00 94.31 133 GLY A C 1
ATOM 1081 O O . GLY A 1 133 ? -9.438 1.194 22.750 1.00 94.31 133 GLY A O 1
ATOM 1082 N N . ILE A 1 134 ? -9.690 0.165 20.772 1.00 93.69 134 ILE A N 1
ATOM 1083 C CA . ILE A 1 134 ? -11.046 0.674 20.512 1.00 93.69 134 ILE A CA 1
ATOM 1084 C C . ILE A 1 134 ? -12.052 -0.004 21.439 1.00 93.69 134 ILE A C 1
ATOM 1086 O O . ILE A 1 134 ? -12.902 0.673 21.997 1.00 93.69 134 ILE A O 1
ATOM 1090 N N . LYS A 1 135 ? -11.959 -1.328 21.613 1.00 91.44 135 LYS A N 1
ATOM 1091 C CA . LYS A 1 135 ? -12.880 -2.110 22.454 1.00 91.44 135 LYS A CA 1
ATOM 1092 C C . LYS A 1 135 ? -12.776 -1.799 23.947 1.00 91.44 135 LYS A C 1
ATOM 1094 O O . LYS A 1 135 ? -13.735 -2.044 24.668 1.00 91.44 135 LYS A O 1
ATOM 1099 N N . ARG A 1 136 ? -11.619 -1.319 24.411 1.00 91.00 136 ARG A N 1
ATOM 1100 C CA . ARG A 1 136 ? -11.389 -0.917 25.810 1.00 91.00 136 ARG A CA 1
ATOM 1101 C C . ARG A 1 136 ? -11.899 0.489 26.142 1.00 91.00 136 ARG A C 1
ATOM 1103 O O . ARG A 1 136 ? -11.811 0.885 27.300 1.00 91.00 136 ARG A O 1
ATOM 1110 N N . LYS A 1 137 ? -12.356 1.241 25.145 1.00 82.19 137 LYS A N 1
ATOM 1111 C CA . LYS A 1 137 ? -12.864 2.607 25.277 1.00 82.19 137 LYS A CA 1
ATOM 1112 C C . LYS A 1 137 ? -14.383 2.621 25.246 1.00 82.19 137 LYS A C 1
ATOM 1114 O O . LYS A 1 137 ? -14.941 3.490 25.944 1.00 82.19 137 LYS A O 1
#

Mean predicted aligned error: 5.23 Å